Protein AF-A0A355EM73-F1 (afdb_monomer_lite)

Radius of gyration: 23.11 Å; chains: 1; bounding box: 51×26×74 Å

Foldseek 3Di:
DDPDDDDPCLLCVVCPCVVVPPDPDPQPDLVSVCVVDNNCPVVVQVVQCVVQVCCCVVPVDGQFDHWDADVVVRDIGTHGPDPVVSVVSVHDDPVVVVVVVVVVVVVVVVPDPDDDDDDDDDDDDDD

Structure (mmCIF, N/CA/C/O backbone):
data_AF-A0A355EM73-F1
#
_entry.id   AF-A0A355EM73-F1
#
loop_
_atom_site.group_PDB
_atom_site.id
_atom_site.type_symbol
_atom_site.label_atom_id
_atom_site.label_alt_id
_atom_site.label_comp_id
_atom_site.label_asym_id
_atom_site.label_entity_id
_atom_site.label_seq_id
_atom_site.pdbx_PDB_ins_code
_atom_site.Cartn_x
_atom_site.Cartn_y
_atom_site.Cartn_z
_atom_site.occupancy
_atom_site.B_iso_or_equiv
_atom_site.auth_seq_id
_atom_site.auth_comp_id
_atom_site.auth_asym_id
_atom_site.auth_atom_id
_atom_site.pdbx_PDB_model_num
ATOM 1 N N . CYS A 1 1 ? -9.370 1.003 20.160 1.00 48.59 1 CYS A N 1
ATOM 2 C CA . CYS A 1 1 ? -8.665 1.757 19.100 1.00 48.59 1 CYS A CA 1
ATOM 3 C C . CYS A 1 1 ? -7.155 1.615 19.262 1.00 48.59 1 CYS A C 1
ATOM 5 O O . CYS A 1 1 ? -6.678 1.618 20.395 1.00 48.59 1 CYS A O 1
ATOM 7 N N . ALA A 1 2 ? -6.414 1.442 18.163 1.00 62.56 2 ALA A N 1
ATOM 8 C CA . ALA A 1 2 ? -4.952 1.431 18.194 1.00 62.56 2 ALA A CA 1
ATOM 9 C C . ALA A 1 2 ? -4.425 2.856 18.434 1.00 62.56 2 ALA A C 1
ATOM 11 O O . ALA A 1 2 ? -4.859 3.796 17.784 1.00 62.56 2 ALA A O 1
ATOM 12 N N . GLU A 1 3 ? -3.506 3.010 19.386 1.00 74.12 3 GLU A N 1
ATOM 13 C CA . GLU A 1 3 ? -2.925 4.305 19.790 1.00 74.12 3 GLU A CA 1
ATOM 14 C C . GLU A 1 3 ? -1.892 4.832 18.774 1.00 74.12 3 GLU A C 1
ATOM 16 O O . GLU A 1 3 ? -1.543 6.007 18.780 1.00 74.12 3 GLU A O 1
ATOM 21 N N . TYR A 1 4 ? -1.382 3.951 17.911 1.00 82.50 4 TYR A N 1
ATOM 22 C CA . TYR A 1 4 ? -0.406 4.265 16.875 1.00 82.50 4 TYR A CA 1
ATOM 23 C C . TYR A 1 4 ? -0.633 3.348 15.675 1.00 82.50 4 TYR A C 1
ATOM 25 O O . TYR A 1 4 ? -0.765 2.134 15.855 1.00 82.50 4 TYR A O 1
ATOM 33 N N . LEU A 1 5 ? -0.683 3.936 14.481 1.00 86.06 5 LEU A N 1
ATOM 34 C CA . LEU A 1 5 ? -0.751 3.209 13.221 1.00 86.06 5 LEU A CA 1
ATOM 35 C C . LEU A 1 5 ? 0.684 2.902 12.763 1.00 86.06 5 LEU A C 1
ATOM 37 O O . LEU A 1 5 ? 1.474 3.841 12.655 1.00 86.06 5 LEU A O 1
ATOM 41 N N . PRO A 1 6 ? 1.049 1.626 12.550 1.00 87.06 6 PRO A N 1
ATOM 42 C CA . PRO A 1 6 ? 2.381 1.275 12.078 1.00 87.06 6 PRO A CA 1
ATOM 43 C C . PRO A 1 6 ? 2.652 1.858 10.692 1.00 87.06 6 PRO A C 1
ATOM 45 O O . PRO A 1 6 ? 1.756 1.919 9.848 1.00 87.06 6 PRO A O 1
ATOM 48 N N . HIS A 1 7 ? 3.898 2.267 10.455 1.00 85.12 7 HIS A N 1
ATOM 49 C CA . HIS A 1 7 ? 4.331 2.642 9.116 1.00 85.12 7 HIS A CA 1
ATOM 50 C C . HIS A 1 7 ? 4.498 1.388 8.245 1.00 85.12 7 HIS A C 1
ATOM 52 O O . HIS A 1 7 ? 4.716 0.292 8.762 1.00 85.12 7 HIS A O 1
ATOM 58 N N . VAL A 1 8 ? 4.459 1.543 6.918 1.00 85.31 8 VAL A N 1
ATOM 59 C CA . VAL A 1 8 ? 4.627 0.411 5.989 1.00 85.31 8 VAL A CA 1
ATOM 60 C C . VAL A 1 8 ? 5.953 -0.329 6.217 1.00 85.31 8 VAL A C 1
ATOM 62 O O . VAL A 1 8 ? 5.963 -1.552 6.255 1.00 85.31 8 VAL A O 1
ATOM 65 N N . ILE A 1 9 ? 7.032 0.406 6.507 1.00 85.94 9 ILE A N 1
ATOM 66 C CA . ILE A 1 9 ? 8.371 -0.143 6.808 1.00 85.94 9 ILE A CA 1
ATOM 67 C C . ILE A 1 9 ? 8.387 -0.930 8.134 1.00 85.94 9 ILE A C 1
ATOM 69 O 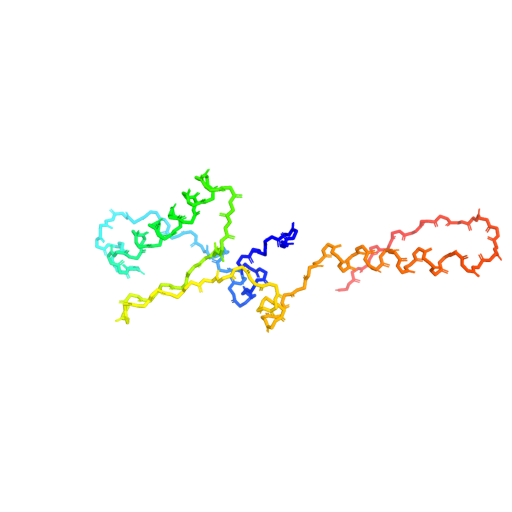O . ILE A 1 9 ? 9.153 -1.874 8.298 1.00 85.94 9 ILE A O 1
ATOM 73 N N . ASP A 1 10 ? 7.531 -0.575 9.101 1.00 85.62 10 ASP A N 1
ATOM 74 C CA . ASP A 1 10 ? 7.448 -1.325 10.361 1.00 85.62 10 ASP A CA 1
ATOM 75 C C . ASP A 1 10 ? 6.749 -2.685 10.177 1.00 85.62 10 ASP A C 1
ATOM 77 O O . ASP A 1 10 ? 7.034 -3.615 10.936 1.00 85.62 10 ASP A O 1
ATOM 81 N N . LEU A 1 11 ? 5.818 -2.784 9.218 1.00 87.00 11 LEU A N 1
ATOM 82 C CA . LEU A 1 11 ? 5.074 -4.010 8.896 1.00 87.00 11 LEU A CA 1
ATOM 83 C C . LEU A 1 11 ? 5.827 -4.909 7.910 1.00 87.00 11 LEU A C 1
ATOM 85 O O . LEU A 1 11 ? 5.821 -6.125 8.073 1.00 87.00 11 LEU A O 1
ATOM 89 N N . TYR A 1 12 ? 6.476 -4.308 6.915 1.00 86.88 12 TYR A N 1
ATOM 90 C CA . TYR A 1 12 ? 7.200 -4.985 5.844 1.00 86.88 12 TYR A CA 1
ATOM 91 C C . TYR A 1 12 ? 8.665 -4.560 5.922 1.00 86.88 12 TYR A C 1
ATOM 93 O O . TYR A 1 12 ? 9.059 -3.511 5.422 1.00 86.88 12 TYR A O 1
ATOM 101 N N . LYS A 1 13 ? 9.475 -5.340 6.639 1.00 84.25 13 LYS A N 1
ATOM 102 C CA . LYS A 1 13 ? 10.904 -5.032 6.838 1.00 84.25 13 LYS A CA 1
ATOM 103 C C . LYS A 1 13 ? 11.761 -5.413 5.635 1.00 84.25 13 LYS A C 1
ATOM 105 O O . LYS A 1 13 ? 12.860 -4.912 5.467 1.00 84.25 13 LYS A O 1
ATOM 110 N N . ASP A 1 14 ? 11.250 -6.307 4.807 1.00 84.50 14 ASP A N 1
ATOM 111 C CA . ASP A 1 14 ? 11.834 -6.767 3.551 1.00 84.50 14 ASP A CA 1
ATOM 112 C C . ASP A 1 14 ? 11.946 -5.659 2.494 1.00 84.50 14 ASP A C 1
ATOM 114 O O . ASP A 1 14 ? 12.807 -5.738 1.625 1.00 84.50 14 ASP A O 1
ATOM 118 N N . ILE A 1 15 ? 11.136 -4.603 2.603 1.00 85.50 15 ILE A N 1
ATOM 119 C CA . ILE A 1 15 ? 11.207 -3.419 1.731 1.00 85.50 15 ILE A CA 1
ATOM 120 C C . ILE A 1 15 ? 12.057 -2.283 2.328 1.00 85.50 15 ILE A C 1
ATOM 122 O O . ILE A 1 15 ? 12.100 -1.179 1.780 1.00 85.50 15 ILE A O 1
ATOM 126 N N . GLU A 1 16 ? 12.712 -2.508 3.469 1.00 79.88 16 GLU A N 1
ATOM 127 C CA . GLU A 1 16 ? 13.585 -1.511 4.088 1.00 79.88 16 GLU A CA 1
ATOM 128 C C . GLU A 1 16 ? 14.796 -1.230 3.181 1.00 79.88 16 GLU A C 1
ATOM 130 O O . GLU A 1 16 ? 15.554 -2.133 2.832 1.00 79.88 16 GLU A O 1
ATOM 135 N N . GLY A 1 17 ? 15.000 0.036 2.800 1.00 77.81 17 GLY A N 1
ATOM 136 C CA . GLY A 1 17 ? 16.085 0.440 1.902 1.00 77.81 17 GLY A CA 1
ATOM 137 C C . GLY A 1 17 ? 15.693 0.552 0.428 1.00 77.81 17 GLY A C 1
ATOM 138 O O . GLY A 1 17 ? 16.502 1.040 -0.362 1.00 77.81 17 GLY A O 1
ATOM 139 N N . GLU A 1 18 ? 14.462 0.196 0.049 1.00 80.00 18 GLU A N 1
ATOM 140 C CA . GLU A 1 18 ? 13.924 0.497 -1.288 1.00 80.00 18 GLU A CA 1
ATOM 141 C C . GLU A 1 18 ? 13.901 2.009 -1.570 1.00 80.00 18 GLU A C 1
ATOM 143 O O . GLU A 1 18 ? 14.130 2.447 -2.697 1.00 80.00 18 GLU A O 1
ATOM 148 N N . ASP A 1 19 ? 13.723 2.816 -0.525 1.00 71.81 19 ASP A N 1
ATOM 149 C CA . ASP A 1 19 ? 13.793 4.278 -0.546 1.00 71.81 19 ASP A CA 1
ATOM 150 C C . ASP A 1 19 ? 15.206 4.826 -0.815 1.00 71.81 19 ASP A C 1
ATOM 152 O O . ASP A 1 19 ? 15.355 5.984 -1.203 1.00 71.81 19 ASP A O 1
ATOM 156 N N . LYS A 1 20 ? 16.247 4.000 -0.643 1.00 77.69 20 LYS A N 1
ATOM 157 C CA . LYS A 1 20 ? 17.655 4.376 -0.861 1.00 77.69 20 LYS A CA 1
ATOM 158 C C . LYS A 1 20 ? 18.123 4.139 -2.295 1.00 77.69 20 LYS A C 1
ATOM 160 O O . LYS A 1 20 ? 19.278 4.430 -2.613 1.00 77.69 20 LYS A O 1
ATOM 165 N N . LYS A 1 21 ? 17.267 3.592 -3.165 1.00 79.69 21 LYS A N 1
AT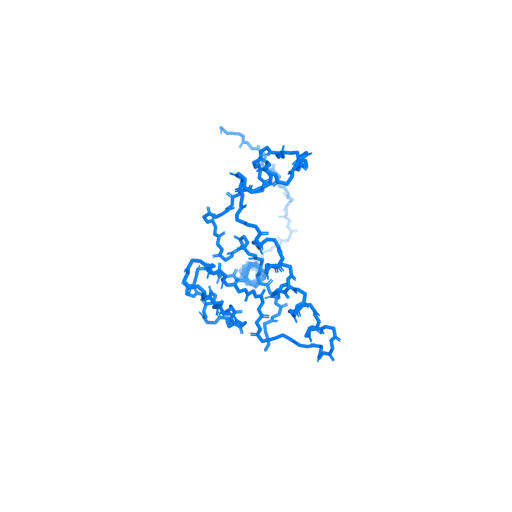OM 166 C CA . LYS A 1 21 ? 17.585 3.432 -4.588 1.00 79.69 21 LYS A CA 1
ATOM 167 C C . LYS A 1 21 ? 17.823 4.798 -5.226 1.00 79.69 21 LYS A C 1
ATOM 169 O O . LYS A 1 21 ? 17.174 5.784 -4.884 1.00 79.69 21 LYS A O 1
ATOM 174 N N . ALA A 1 22 ? 18.763 4.848 -6.169 1.00 79.56 22 ALA A N 1
ATOM 175 C CA . ALA A 1 22 ? 19.073 6.076 -6.887 1.00 79.56 22 ALA A CA 1
ATOM 176 C C . ALA A 1 22 ? 17.805 6.634 -7.552 1.00 79.56 22 ALA A C 1
ATOM 178 O O . ALA A 1 22 ? 17.076 5.906 -8.232 1.00 79.56 22 ALA A O 1
ATOM 179 N N . TYR A 1 23 ? 17.549 7.927 -7.347 1.00 78.62 23 TYR A N 1
ATOM 180 C CA . TYR A 1 23 ? 16.437 8.623 -7.983 1.00 78.62 23 TYR A CA 1
ATOM 181 C C . TYR A 1 23 ? 16.560 8.495 -9.506 1.00 78.62 23 TYR A C 1
ATOM 183 O O . TYR A 1 23 ? 17.536 8.952 -10.096 1.00 78.62 23 TYR A O 1
ATOM 191 N N . GLN A 1 24 ? 15.570 7.872 -10.149 1.00 75.75 24 GLN A N 1
ATOM 192 C CA . GLN A 1 24 ? 15.623 7.526 -11.578 1.00 75.75 24 GLN A CA 1
ATOM 193 C C . GLN A 1 24 ? 15.286 8.695 -12.522 1.00 75.75 24 GLN A C 1
ATOM 195 O O . GLN A 1 24 ? 15.044 8.469 -13.711 1.00 75.75 24 GLN A O 1
ATOM 200 N N . GLY A 1 25 ? 15.247 9.928 -12.003 1.00 79.94 25 GLY A N 1
ATOM 201 C CA . GLY A 1 25 ? 14.832 11.109 -12.755 1.00 79.94 25 GLY A CA 1
ATOM 202 C C . GLY A 1 25 ? 13.330 11.125 -13.078 1.00 79.94 25 GLY A C 1
ATOM 203 O O . GLY A 1 25 ? 12.642 10.112 -12.918 1.00 79.94 25 GLY A O 1
ATOM 204 N N . PRO A 1 26 ? 12.796 12.265 -13.550 1.00 79.19 26 PRO A N 1
ATOM 205 C CA . PRO A 1 26 ? 11.485 12.276 -14.189 1.00 79.19 26 PRO A CA 1
ATOM 206 C C . PRO A 1 26 ? 11.501 11.400 -15.452 1.00 79.19 26 PRO A C 1
ATOM 208 O O . PRO A 1 26 ? 12.535 11.246 -16.105 1.00 79.19 26 PRO A O 1
ATOM 211 N N . SER A 1 27 ? 10.352 10.838 -15.826 1.00 80.69 27 SER A N 1
ATOM 212 C CA . SER A 1 27 ? 10.202 10.216 -17.144 1.00 80.69 27 SER A CA 1
ATOM 213 C C . SER A 1 27 ? 10.183 11.320 -18.202 1.00 80.69 27 SER A C 1
ATOM 215 O O . SER A 1 27 ? 9.254 12.122 -18.237 1.00 80.69 27 SER A O 1
ATOM 217 N N . CYS A 1 28 ? 11.223 11.395 -19.036 1.00 78.62 28 CYS A N 1
ATOM 218 C CA . CYS A 1 28 ? 11.350 12.422 -20.079 1.00 78.62 28 CYS A CA 1
ATOM 219 C C . CYS A 1 28 ? 10.385 12.217 -21.260 1.00 78.62 28 CYS A C 1
ATOM 221 O O . CYS A 1 28 ? 10.234 13.109 -22.090 1.00 78.62 28 CYS A O 1
ATOM 223 N N . SER A 1 29 ? 9.732 11.057 -21.338 1.00 83.94 29 SER A N 1
ATOM 224 C CA . SER A 1 29 ? 8.722 10.711 -22.335 1.00 83.94 29 SER A CA 1
ATOM 225 C C . SER A 1 29 ? 7.696 9.737 -21.740 1.00 83.94 29 SER A C 1
ATOM 227 O O . SER A 1 29 ? 7.942 9.119 -20.695 1.00 83.94 29 SER A O 1
ATOM 229 N N . VAL A 1 30 ? 6.538 9.597 -22.391 1.00 83.50 30 VAL A N 1
ATOM 230 C CA . VAL A 1 30 ? 5.513 8.616 -21.989 1.00 83.50 30 VAL A CA 1
ATOM 231 C C . VAL A 1 30 ? 6.027 7.197 -22.236 1.00 83.50 30 VAL A C 1
ATOM 233 O O . VAL A 1 30 ? 5.826 6.309 -21.411 1.00 83.50 30 VAL A O 1
ATOM 236 N N . GLU A 1 31 ? 6.767 6.996 -23.322 1.00 87.31 31 GLU A N 1
ATOM 237 C CA . GLU A 1 31 ? 7.392 5.729 -23.689 1.00 87.31 31 GLU A CA 1
ATOM 238 C C . GLU A 1 31 ? 8.393 5.274 -22.618 1.00 87.31 31 GLU A C 1
ATOM 240 O O . GLU A 1 31 ? 8.386 4.109 -22.221 1.00 87.31 31 GLU A O 1
ATOM 245 N N . ASP A 1 32 ? 9.218 6.187 -22.094 1.00 85.06 32 ASP A N 1
ATOM 246 C CA . ASP A 1 32 ? 10.160 5.873 -21.012 1.00 85.06 32 ASP A CA 1
ATOM 247 C C . ASP A 1 32 ? 9.464 5.593 -19.680 1.00 85.06 32 ASP A C 1
ATOM 249 O O . ASP A 1 32 ? 9.972 4.803 -18.883 1.00 85.06 32 ASP A O 1
ATOM 253 N N . ALA A 1 33 ? 8.303 6.203 -19.429 1.00 86.06 33 ALA A N 1
ATOM 254 C CA . ALA A 1 33 ? 7.494 5.877 -18.260 1.00 86.06 33 ALA A CA 1
ATOM 255 C C . ALA A 1 33 ? 6.930 4.451 -18.359 1.00 86.06 33 ALA A C 1
ATOM 257 O O . ALA A 1 33 ? 7.062 3.682 -17.407 1.00 86.06 33 ALA A O 1
ATOM 258 N N . ILE A 1 34 ? 6.381 4.087 -19.524 1.00 85.94 34 ILE A N 1
ATOM 259 C CA . ILE A 1 34 ? 5.796 2.759 -19.776 1.00 85.94 34 ILE A CA 1
ATOM 260 C C . ILE A 1 34 ? 6.862 1.658 -19.709 1.00 85.94 34 ILE A C 1
ATOM 262 O O . ILE A 1 34 ? 6.603 0.570 -19.203 1.00 85.94 34 ILE A O 1
ATOM 266 N N . ARG A 1 35 ? 8.095 1.932 -20.158 1.00 86.06 35 ARG A N 1
ATOM 267 C CA . ARG A 1 35 ? 9.216 0.980 -20.024 1.00 86.06 35 ARG A CA 1
ATOM 268 C C . ARG A 1 35 ? 9.576 0.661 -18.568 1.00 86.06 35 ARG A C 1
ATOM 270 O O . ARG A 1 35 ? 10.176 -0.381 -18.323 1.00 86.06 35 ARG A O 1
ATOM 277 N N . LYS A 1 36 ? 9.263 1.553 -17.620 1.00 84.56 36 LYS A N 1
ATOM 278 C CA . LYS A 1 36 ? 9.570 1.385 -16.189 1.00 84.56 36 LYS A CA 1
ATOM 279 C C . LYS A 1 36 ? 8.407 0.769 -15.406 1.00 84.56 36 LYS A C 1
ATOM 281 O O . LYS A 1 36 ? 8.656 0.008 -14.474 1.00 84.56 36 LYS A O 1
ATOM 286 N N . GLN A 1 37 ? 7.164 1.132 -15.729 1.00 84.88 37 GLN A N 1
ATOM 287 C CA . GLN A 1 37 ? 5.942 0.686 -15.046 1.00 84.88 37 GLN A CA 1
ATOM 288 C C . GLN A 1 37 ? 4.758 0.668 -16.020 1.00 84.88 37 GLN A C 1
ATOM 290 O O . GLN A 1 37 ? 4.702 1.491 -16.930 1.00 84.88 37 GLN A O 1
ATOM 295 N N . ASP A 1 38 ? 3.762 -0.191 -15.790 1.00 86.12 38 ASP A N 1
ATOM 296 C CA . ASP A 1 38 ? 2.548 -0.202 -16.614 1.00 86.12 38 ASP A CA 1
ATOM 297 C C . ASP A 1 38 ? 1.764 1.117 -16.547 1.00 86.12 38 ASP A C 1
ATOM 299 O O . ASP A 1 38 ? 1.708 1.801 -15.518 1.00 86.12 38 ASP A O 1
ATOM 303 N N . LEU A 1 39 ? 1.084 1.424 -17.657 1.00 84.31 39 LEU A N 1
ATOM 304 C CA . LEU A 1 39 ? 0.472 2.720 -17.980 1.00 84.31 39 LEU A CA 1
ATOM 305 C C . LEU A 1 39 ? -0.425 3.325 -16.880 1.00 84.31 39 LEU A C 1
ATOM 307 O O . LEU A 1 39 ? -0.541 4.545 -16.795 1.00 84.31 39 LEU A O 1
ATOM 311 N N . PHE A 1 40 ? -1.048 2.514 -16.019 1.00 87.31 40 PHE A N 1
ATOM 312 C CA . PHE A 1 40 ? -2.005 2.998 -15.015 1.00 87.31 40 PHE A CA 1
ATOM 313 C C . PHE A 1 40 ? -1.615 2.747 -13.556 1.00 87.31 40 PHE A C 1
ATOM 315 O O . PHE A 1 40 ? -2.384 3.108 -12.663 1.00 87.31 40 PHE A O 1
ATOM 322 N N . VAL A 1 41 ? -0.429 2.198 -13.277 1.00 89.31 41 VAL A N 1
ATOM 323 C CA . VAL A 1 41 ? 0.004 1.876 -11.901 1.00 89.31 41 VAL A CA 1
ATOM 324 C C . VAL A 1 41 ? -0.099 3.090 -10.977 1.00 89.31 41 VAL A C 1
ATOM 326 O O . VAL A 1 41 ? -0.752 3.028 -9.933 1.00 89.31 41 VAL A O 1
ATOM 329 N N . ASN A 1 42 ? 0.462 4.224 -11.399 1.00 88.19 42 ASN A N 1
ATOM 330 C CA . ASN A 1 42 ? 0.478 5.444 -10.590 1.00 88.19 42 ASN A CA 1
ATOM 331 C C . ASN A 1 42 ? -0.933 5.979 -10.322 1.00 88.19 42 ASN A C 1
ATOM 333 O O . ASN A 1 42 ? -1.246 6.358 -9.194 1.00 88.19 42 ASN A O 1
ATOM 337 N N . GLN A 1 43 ? -1.809 5.938 -11.329 1.00 90.81 43 GLN A N 1
ATOM 338 C CA . GLN A 1 43 ? -3.187 6.407 -11.200 1.00 90.81 43 GLN A CA 1
ATOM 339 C C . GLN A 1 43 ? -3.997 5.537 -10.231 1.00 90.81 43 GLN A C 1
ATOM 341 O O . GLN A 1 43 ? -4.721 6.062 -9.382 1.00 90.81 43 GLN A O 1
ATOM 346 N N . TRP A 1 44 ? -3.865 4.210 -10.313 1.00 93.25 44 TRP A N 1
ATOM 347 C CA . TRP A 1 44 ? -4.564 3.286 -9.415 1.00 93.25 44 TRP A CA 1
ATOM 348 C C . TRP A 1 44 ? -4.113 3.439 -7.962 1.00 93.25 44 TRP A C 1
ATOM 350 O O . TRP A 1 44 ? -4.955 3.518 -7.061 1.00 93.25 44 TRP A O 1
ATOM 360 N N . ILE A 1 45 ? -2.800 3.528 -7.727 1.00 92.38 45 ILE A N 1
ATOM 361 C CA . ILE A 1 45 ? -2.243 3.700 -6.379 1.00 92.38 45 ILE A CA 1
ATOM 362 C C . ILE A 1 45 ? -2.671 5.050 -5.794 1.00 92.38 45 ILE A C 1
ATOM 364 O O . ILE A 1 45 ? -3.152 5.092 -4.659 1.00 92.38 45 ILE A O 1
ATOM 368 N N . ALA A 1 46 ? -2.568 6.134 -6.571 1.00 94.00 46 ALA A N 1
ATOM 369 C CA . ALA A 1 46 ? -2.996 7.464 -6.143 1.00 94.00 46 ALA A CA 1
ATOM 370 C C . ALA A 1 46 ? -4.489 7.493 -5.791 1.00 94.00 46 ALA A C 1
ATOM 372 O O . ALA A 1 46 ? -4.868 8.038 -4.756 1.00 94.00 46 ALA A O 1
ATOM 373 N N . THR A 1 47 ? -5.327 6.841 -6.599 1.00 94.94 47 THR A N 1
ATOM 374 C CA . THR A 1 47 ? -6.773 6.746 -6.350 1.00 94.94 47 THR A CA 1
ATOM 375 C C . THR A 1 47 ? -7.066 5.997 -5.048 1.00 94.94 47 THR A C 1
ATOM 377 O O . THR A 1 47 ? -7.845 6.474 -4.223 1.00 94.94 47 THR A O 1
ATOM 380 N N . CYS A 1 48 ? -6.406 4.858 -4.808 1.00 93.88 48 CYS A N 1
ATOM 381 C CA . CYS A 1 48 ? -6.573 4.099 -3.565 1.00 93.88 48 CYS A CA 1
ATOM 382 C C . CYS A 1 48 ? -6.115 4.898 -2.333 1.00 93.88 48 CYS A C 1
ATOM 384 O O . CYS A 1 48 ? -6.799 4.903 -1.307 1.00 93.88 48 CYS A O 1
ATOM 386 N N . ALA A 1 49 ? -4.977 5.590 -2.430 1.00 93.50 49 ALA A N 1
ATOM 387 C CA . ALA A 1 49 ? -4.455 6.419 -1.348 1.00 93.50 49 ALA A CA 1
ATOM 388 C C . ALA A 1 49 ? -5.375 7.614 -1.051 1.00 93.50 49 ALA A C 1
ATOM 390 O O . ALA A 1 49 ? -5.678 7.887 0.115 1.00 93.50 49 ALA A O 1
ATOM 391 N N . LEU A 1 50 ? -5.867 8.289 -2.094 1.00 96.19 50 LEU A N 1
ATOM 392 C CA . LEU A 1 50 ? -6.778 9.421 -1.959 1.00 96.19 50 LEU A CA 1
ATOM 393 C C . LEU A 1 50 ? -8.111 9.001 -1.337 1.00 96.19 50 LEU A C 1
ATOM 395 O O . LEU A 1 50 ? -8.640 9.731 -0.507 1.00 96.19 50 LEU A O 1
ATOM 399 N N . GLU A 1 51 ? -8.624 7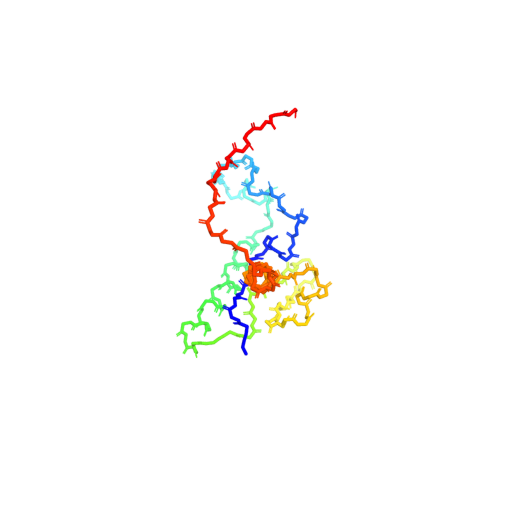.815 -1.658 1.00 94.88 51 GLU A N 1
ATOM 400 C CA . GLU A 1 51 ? -9.844 7.287 -1.039 1.00 94.88 51 GLU A CA 1
ATOM 401 C C . GLU A 1 51 ? -9.670 7.033 0.470 1.00 94.88 51 GLU A C 1
ATOM 403 O O . GLU A 1 51 ? -10.565 7.332 1.268 1.00 94.88 51 GLU A O 1
ATOM 408 N N . ILE A 1 52 ? -8.509 6.523 0.898 1.00 93.31 52 ILE A N 1
ATOM 409 C CA . ILE A 1 52 ? -8.186 6.377 2.328 1.00 93.31 52 ILE A CA 1
ATOM 410 C C . ILE A 1 52 ? -8.103 7.760 2.986 1.00 93.31 52 ILE A C 1
ATOM 412 O O . ILE A 1 52 ? -8.724 7.984 4.028 1.00 93.31 52 ILE A O 1
ATOM 416 N N . LEU A 1 53 ? -7.395 8.706 2.365 1.00 94.62 53 LEU A N 1
ATOM 417 C CA . LEU A 1 53 ? -7.261 10.070 2.876 1.00 94.62 53 LEU A CA 1
ATOM 418 C C . LEU A 1 53 ? -8.624 10.770 2.991 1.00 94.62 53 LEU A C 1
ATOM 420 O O . LEU A 1 53 ? -8.937 11.370 4.020 1.00 94.62 53 LEU A O 1
ATOM 424 N N . TRP A 1 54 ? -9.465 10.643 1.968 1.00 95.12 54 TRP A N 1
ATOM 425 C CA . TRP A 1 54 ? -10.805 11.212 1.935 1.00 95.12 54 TRP A CA 1
ATOM 426 C C . TRP A 1 54 ? -11.688 10.646 3.046 1.00 95.12 54 TRP A C 1
ATOM 428 O O . TRP A 1 54 ? -12.338 11.404 3.768 1.00 95.12 54 TRP A O 1
ATOM 438 N N . LYS A 1 55 ? -11.666 9.323 3.258 1.00 93.31 55 LYS A N 1
ATOM 439 C CA . LYS A 1 55 ? -12.375 8.681 4.376 1.00 93.31 55 LYS A CA 1
ATOM 440 C C . LYS A 1 55 ? -11.907 9.211 5.729 1.00 93.31 55 LYS A C 1
ATOM 442 O O . LYS A 1 55 ? -12.753 9.473 6.585 1.00 93.31 55 LYS A O 1
ATOM 447 N N . MET A 1 56 ? -10.601 9.415 5.903 1.00 92.38 56 MET A N 1
ATOM 448 C CA . MET A 1 56 ? -10.041 9.990 7.127 1.00 92.38 56 MET A CA 1
ATOM 449 C C . MET A 1 56 ? -10.571 11.407 7.374 1.00 92.38 56 MET A C 1
ATOM 451 O O . MET A 1 56 ? -11.083 11.678 8.457 1.00 92.38 56 MET A O 1
ATOM 455 N N . VAL A 1 57 ? -10.510 12.283 6.366 1.00 95.62 57 VAL A N 1
ATOM 456 C CA . VAL A 1 57 ? -10.977 13.677 6.472 1.00 95.62 57 VAL A CA 1
ATOM 457 C C . VAL A 1 57 ? -12.489 13.745 6.696 1.00 95.62 57 VAL A C 1
ATOM 459 O O . VAL A 1 57 ? -12.962 14.507 7.534 1.00 95.62 57 VAL A O 1
ATOM 462 N N . ARG A 1 58 ? -13.268 12.933 5.973 1.00 96.25 58 ARG A N 1
ATOM 463 C CA . ARG A 1 58 ? -14.736 12.992 5.992 1.00 96.25 58 ARG A CA 1
ATOM 464 C C . ARG A 1 58 ? -15.345 12.382 7.252 1.00 96.25 58 ARG A C 1
ATOM 466 O O . ARG A 1 58 ? -16.361 12.888 7.724 1.00 96.25 58 ARG A O 1
ATOM 473 N N . LYS A 1 59 ? -14.789 11.266 7.737 1.00 94.50 59 LYS A N 1
ATOM 474 C CA . LYS A 1 59 ? -15.375 10.463 8.826 1.00 94.50 59 LYS A CA 1
ATOM 475 C C . LYS A 1 59 ? -14.641 10.610 10.156 1.00 94.50 59 LYS A C 1
ATOM 477 O O . LYS A 1 59 ? -15.203 10.248 11.184 1.00 94.50 59 LYS A O 1
ATOM 482 N N . GLY A 1 60 ? -13.393 11.080 10.150 1.00 91.31 60 GLY A N 1
ATOM 483 C CA . GLY A 1 60 ? -12.556 11.161 11.350 1.00 91.31 60 GLY A CA 1
ATOM 484 C C . GLY A 1 60 ? -12.058 9.806 11.871 1.00 91.31 60 GLY A C 1
ATOM 485 O O . GLY A 1 60 ? -11.428 9.753 12.924 1.00 91.31 60 GLY A O 1
ATOM 486 N N . TYR A 1 61 ? -12.319 8.705 11.158 1.00 88.75 61 TYR A N 1
ATOM 487 C CA . TYR A 1 61 ? -11.813 7.374 11.491 1.00 88.75 61 TYR A CA 1
ATOM 488 C C . TYR A 1 61 ? -11.466 6.574 10.233 1.00 88.75 61 TYR A C 1
ATOM 490 O O . TYR A 1 61 ? -12.001 6.812 9.148 1.00 88.75 61 TYR A O 1
ATOM 498 N N . LEU A 1 62 ? -10.584 5.588 10.401 1.00 90.56 62 LEU A N 1
ATOM 499 C CA . LEU A 1 62 ? -10.171 4.653 9.359 1.00 90.56 62 LEU A CA 1
ATOM 500 C C . LEU A 1 62 ? -10.427 3.213 9.802 1.00 90.56 62 LEU A C 1
ATOM 502 O O . LEU A 1 62 ? -10.223 2.862 10.962 1.00 90.56 62 LEU A O 1
ATOM 506 N N . THR A 1 63 ? -10.850 2.375 8.859 1.00 90.75 63 THR A N 1
ATOM 507 C CA . THR A 1 63 ? -10.948 0.912 9.023 1.00 90.75 63 THR A CA 1
ATOM 508 C C . THR A 1 63 ? -9.827 0.178 8.289 1.00 90.75 63 THR A C 1
ATOM 510 O O . THR A 1 63 ? -9.505 -0.963 8.613 1.00 90.75 63 THR A O 1
ATOM 513 N N . VAL A 1 64 ? -9.220 0.843 7.308 1.00 91.75 64 VAL A N 1
ATOM 514 C CA . VAL A 1 64 ? -8.183 0.338 6.411 1.00 91.75 64 VAL A CA 1
ATOM 515 C C . VAL A 1 64 ? -7.093 1.402 6.330 1.00 91.75 64 VAL A C 1
ATOM 517 O O . VAL A 1 64 ? -7.402 2.592 6.301 1.00 91.75 64 VAL A O 1
ATOM 520 N N . HIS A 1 65 ? -5.833 0.975 6.313 1.00 90.38 65 HIS A N 1
ATOM 521 C CA . HIS A 1 65 ? -4.664 1.866 6.290 1.00 90.38 65 HIS A CA 1
ATOM 522 C C . HIS A 1 65 ? -3.801 1.724 5.034 1.00 90.38 65 HIS A C 1
ATOM 524 O O . HIS A 1 65 ? -2.834 2.456 4.861 1.00 90.38 65 HIS A O 1
ATOM 530 N N . GLY A 1 66 ? -4.157 0.797 4.150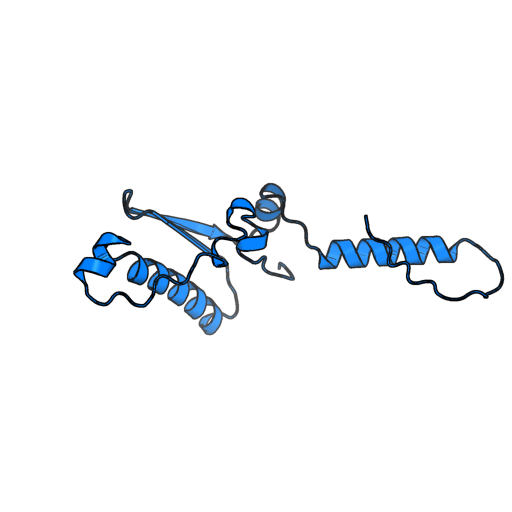 1.00 91.56 66 GLY A N 1
ATOM 531 C CA . GLY A 1 66 ? -3.480 0.570 2.883 1.00 91.56 66 GLY A CA 1
ATOM 532 C C . GLY A 1 66 ? -4.215 -0.480 2.062 1.00 91.56 66 GLY A C 1
ATOM 533 O O . GLY A 1 66 ? -5.234 -1.024 2.496 1.00 91.56 66 GLY A O 1
ATOM 534 N N . ALA A 1 67 ? -3.701 -0.786 0.880 1.00 92.44 67 ALA A N 1
ATOM 535 C CA . ALA A 1 67 ? -4.205 -1.873 0.059 1.00 92.44 67 ALA A CA 1
ATOM 536 C C . ALA A 1 67 ? -3.079 -2.446 -0.799 1.00 92.44 67 ALA A C 1
ATOM 538 O O . ALA A 1 67 ? -2.209 -1.710 -1.259 1.00 92.44 67 ALA A O 1
ATOM 539 N N . PHE A 1 68 ? -3.133 -3.751 -1.046 1.00 91.25 68 PHE A N 1
ATOM 540 C CA . PHE A 1 68 ? -2.378 -4.369 -2.124 1.00 91.25 68 PHE A CA 1
ATOM 541 C C . PHE A 1 68 ? -3.167 -4.245 -3.413 1.00 91.25 68 PHE A C 1
ATOM 543 O O . PHE A 1 68 ? -4.331 -4.641 -3.461 1.00 91.25 68 PHE A O 1
ATOM 550 N N . VAL A 1 69 ? -2.521 -3.728 -4.448 1.00 91.56 69 VAL A N 1
ATOM 551 C CA . VAL A 1 69 ? -3.091 -3.604 -5.785 1.00 91.56 69 VAL A CA 1
ATOM 552 C C . VAL A 1 69 ? -2.280 -4.501 -6.704 1.00 91.56 69 VAL A C 1
ATOM 554 O O . VAL A 1 69 ? -1.074 -4.325 -6.837 1.00 91.56 69 VAL A O 1
ATOM 557 N N . ASN A 1 70 ? -2.940 -5.479 -7.311 1.00 91.25 70 ASN A N 1
ATOM 558 C CA . ASN A 1 70 ? -2.363 -6.314 -8.350 1.00 91.25 70 ASN A CA 1
ATOM 559 C C . ASN A 1 70 ? -3.176 -6.089 -9.628 1.00 91.25 70 ASN A C 1
ATOM 561 O O . ASN A 1 70 ? -4.350 -6.463 -9.685 1.00 91.25 70 ASN A O 1
ATOM 565 N N . LEU A 1 71 ? -2.559 -5.435 -10.613 1.00 87.88 71 LEU A N 1
ATOM 566 C CA . LEU A 1 71 ? -3.226 -5.079 -11.864 1.00 87.88 71 LEU A CA 1
ATOM 567 C C . LEU A 1 71 ? -3.321 -6.266 -12.829 1.00 87.88 71 LEU A C 1
ATOM 569 O O . LEU A 1 71 ? -4.334 -6.378 -13.506 1.00 87.88 71 LEU A O 1
ATOM 573 N N . ASP A 1 72 ? -2.369 -7.204 -12.804 1.00 89.06 72 ASP A N 1
ATOM 574 C CA . ASP A 1 72 ? -2.394 -8.407 -13.657 1.00 89.06 72 ASP A CA 1
ATOM 575 C C . ASP A 1 72 ? -3.618 -9.291 -13.390 1.00 89.06 72 ASP A C 1
ATOM 577 O O . ASP A 1 72 ? -4.275 -9.795 -14.297 1.00 89.06 72 ASP A O 1
ATOM 581 N N . SER A 1 73 ? -3.939 -9.481 -12.110 1.00 92.31 73 SER A N 1
ATOM 582 C CA . SER A 1 73 ? -5.084 -10.274 -11.648 1.00 92.31 73 SER A CA 1
ATOM 583 C C . SER A 1 73 ? -6.323 -9.432 -11.344 1.00 92.31 73 SER A C 1
ATOM 585 O O . SER A 1 73 ? -7.332 -9.990 -10.908 1.00 92.31 73 SER A O 1
ATOM 587 N N . PHE A 1 74 ? -6.244 -8.109 -11.529 1.00 90.81 74 PHE A N 1
ATOM 588 C CA . PHE A 1 74 ? -7.286 -7.137 -11.179 1.00 90.81 74 PHE A CA 1
ATOM 589 C C . PHE A 1 74 ? -7.810 -7.273 -9.736 1.00 90.81 74 PHE A C 1
ATOM 591 O O . PHE A 1 74 ? -9.006 -7.139 -9.467 1.00 90.81 74 PHE A O 1
ATOM 598 N N . LYS A 1 75 ? -6.919 -7.542 -8.775 1.00 92.75 75 LYS A N 1
ATOM 599 C CA . LYS A 1 75 ? -7.278 -7.721 -7.359 1.00 92.75 75 LYS A CA 1
ATOM 600 C C . LYS A 1 75 ? -6.767 -6.571 -6.506 1.00 92.75 75 LYS A C 1
ATOM 602 O O . LYS A 1 75 ? -5.568 -6.312 -6.445 1.00 92.75 75 LYS A O 1
ATOM 607 N N . VAL A 1 76 ? -7.682 -5.959 -5.753 1.00 93.44 76 VAL A N 1
ATOM 608 C CA . VAL A 1 76 ? -7.362 -5.004 -4.686 1.00 93.44 76 V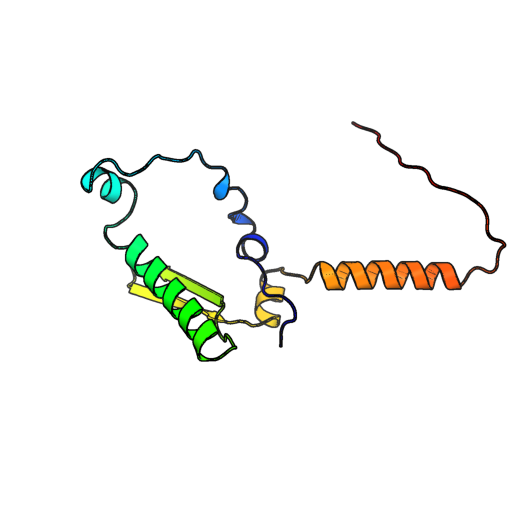AL A CA 1
ATOM 609 C C . VAL A 1 76 ? -7.695 -5.637 -3.340 1.00 93.44 76 VAL A C 1
ATOM 611 O O . VAL A 1 76 ? -8.849 -5.966 -3.068 1.00 93.44 76 VAL A O 1
ATOM 614 N N . ARG A 1 77 ? -6.686 -5.834 -2.488 1.00 93.81 77 ARG A N 1
ATOM 615 C CA . ARG A 1 77 ? -6.845 -6.432 -1.155 1.00 93.81 77 ARG A CA 1
ATOM 616 C C . ARG A 1 77 ? -6.606 -5.370 -0.081 1.00 93.81 77 ARG A C 1
ATOM 618 O O . ARG A 1 77 ? -5.479 -4.890 0.029 1.00 93.81 77 ARG A O 1
ATOM 625 N N . PRO A 1 78 ? -7.618 -4.995 0.718 1.00 92.56 78 PRO A N 1
ATOM 626 C CA . PRO A 1 78 ? -7.445 -3.984 1.754 1.00 92.56 78 PRO A CA 1
ATOM 627 C C . PRO A 1 78 ? -6.563 -4.498 2.896 1.00 92.56 78 PRO A C 1
ATOM 629 O O . PRO A 1 78 ? -6.589 -5.682 3.233 1.00 92.56 78 PRO A O 1
ATOM 632 N N . LEU A 1 79 ? -5.832 -3.583 3.530 1.00 90.75 79 LEU A N 1
ATOM 633 C CA . LEU A 1 79 ? -5.095 -3.812 4.770 1.00 90.75 79 LEU A CA 1
ATOM 634 C C . LEU A 1 79 ? -5.907 -3.265 5.955 1.00 90.75 79 LEU A C 1
ATOM 636 O O . LEU A 1 79 ? -5.864 -2.056 6.228 1.00 90.75 79 LEU A O 1
ATOM 640 N N . PRO A 1 80 ? -6.686 -4.112 6.653 1.00 91.25 80 PRO A N 1
ATOM 641 C CA . PRO A 1 80 ? -7.496 -3.668 7.777 1.00 91.25 80 PRO A CA 1
ATOM 642 C C . PRO A 1 80 ? -6.620 -3.202 8.941 1.00 91.25 80 PRO A C 1
ATOM 644 O O . PRO A 1 80 ? -5.500 -3.675 9.146 1.00 91.25 80 PRO A O 1
ATOM 647 N N . ILE A 1 81 ? -7.139 -2.251 9.711 1.00 91.00 81 ILE A N 1
ATOM 648 C CA . ILE A 1 81 ? -6.520 -1.800 10.957 1.00 91.00 81 ILE A CA 1
ATOM 649 C C . ILE A 1 81 ? -6.864 -2.819 12.046 1.00 91.00 81 ILE A C 1
ATOM 651 O O . ILE A 1 81 ? -7.874 -2.687 12.737 1.00 91.00 81 ILE A O 1
ATOM 655 N N . ASP A 1 82 ? -6.021 -3.842 12.184 1.00 90.00 82 ASP A N 1
ATOM 656 C CA . ASP A 1 82 ? -6.188 -4.903 13.177 1.00 90.00 82 ASP A CA 1
ATOM 657 C C . ASP A 1 82 ? -4.871 -5.185 13.932 1.00 90.00 82 ASP A C 1
ATOM 659 O O . ASP A 1 82 ? -3.933 -5.763 13.373 1.00 90.00 82 ASP A O 1
ATOM 663 N N . PRO A 1 83 ? -4.790 -4.829 15.231 1.00 87.62 83 PRO A N 1
ATOM 664 C CA . PRO A 1 83 ? -3.616 -5.100 16.057 1.00 87.62 83 PRO A CA 1
ATOM 665 C C . PRO A 1 83 ? -3.258 -6.581 16.198 1.00 87.62 83 PRO A C 1
ATOM 667 O O . PRO A 1 83 ? -2.106 -6.889 16.503 1.00 87.62 83 PRO A O 1
ATOM 670 N N . THR A 1 84 ? -4.217 -7.497 16.050 1.00 87.81 84 THR A N 1
ATOM 671 C CA . THR A 1 84 ? -3.948 -8.942 16.109 1.00 87.81 84 THR A CA 1
ATOM 672 C C . THR A 1 84 ? -3.223 -9.406 14.850 1.00 87.81 84 THR A C 1
ATOM 674 O O . THR A 1 84 ? -2.205 -10.093 14.949 1.00 87.81 84 THR A O 1
ATOM 677 N N . VAL A 1 85 ? -3.658 -8.918 13.686 1.00 88.44 85 VAL A N 1
ATOM 678 C CA . VAL A 1 85 ? -3.003 -9.161 12.397 1.00 88.44 85 VAL A CA 1
ATOM 679 C C . VAL A 1 85 ? -1.595 -8.574 12.397 1.00 88.44 85 VAL A C 1
ATOM 681 O O . VAL A 1 85 ? -0.644 -9.282 12.074 1.00 88.44 85 VAL A O 1
ATOM 684 N N . TRP A 1 86 ? -1.411 -7.335 12.854 1.00 89.31 86 TRP A N 1
ATOM 685 C CA . TRP A 1 86 ? -0.076 -6.732 12.917 1.00 89.31 86 TRP A CA 1
ATOM 686 C C . TRP A 1 86 ? 0.890 -7.520 13.810 1.00 89.31 86 TRP A C 1
ATOM 688 O O . TRP A 1 86 ? 2.047 -7.711 13.446 1.00 89.31 86 TRP A O 1
ATOM 698 N N . LYS A 1 87 ? 0.422 -8.051 14.946 1.00 87.81 87 LYS A N 1
ATOM 699 C CA . LYS A 1 87 ? 1.247 -8.931 15.791 1.00 87.81 87 LYS A CA 1
ATOM 700 C C . LYS A 1 87 ? 1.670 -10.204 15.062 1.00 87.81 87 LYS A C 1
ATOM 702 O O . LYS A 1 87 ? 2.813 -10.620 15.215 1.00 87.81 87 LYS A O 1
ATOM 707 N N . SER A 1 88 ? 0.781 -10.802 14.264 1.00 87.06 88 SER A N 1
ATOM 708 C CA . SER A 1 88 ? 1.130 -11.968 13.437 1.00 87.06 88 SER A CA 1
ATOM 709 C C . SER A 1 88 ? 2.149 -11.633 12.341 1.00 87.06 88 SER A C 1
ATOM 711 O O . SER A 1 88 ? 2.982 -12.469 12.011 1.00 87.06 88 SER A O 1
ATOM 713 N N . MET A 1 89 ? 2.159 -10.384 11.861 1.00 84.50 89 MET A N 1
ATOM 714 C CA . MET A 1 89 ? 3.190 -9.837 10.966 1.00 84.50 89 MET A CA 1
ATOM 715 C C . MET A 1 89 ? 4.503 -9.495 11.701 1.00 84.50 89 MET A C 1
ATOM 717 O O . MET A 1 89 ? 5.429 -8.956 11.105 1.00 84.50 89 MET A O 1
ATOM 721 N N . GLY A 1 90 ? 4.610 -9.783 13.003 1.00 83.56 90 GLY A N 1
ATOM 722 C CA . GLY A 1 90 ? 5.807 -9.511 13.803 1.00 83.56 90 GLY A CA 1
ATOM 723 C C . GLY A 1 90 ? 5.937 -8.062 14.281 1.00 83.56 90 GLY A C 1
ATOM 724 O O . GLY A 1 90 ? 7.011 -7.660 14.743 1.00 83.56 90 GLY A O 1
ATOM 725 N N . TRP A 1 91 ? 4.866 -7.267 14.196 1.00 84.19 91 TRP A N 1
ATOM 726 C CA . TRP A 1 91 ? 4.853 -5.900 14.705 1.00 84.19 91 TRP A CA 1
ATOM 727 C C . TRP A 1 91 ? 4.576 -5.846 16.213 1.00 84.19 91 TRP A C 1
ATOM 729 O O . TRP A 1 91 ? 3.594 -6.394 16.714 1.00 84.19 91 TRP A O 1
ATOM 739 N N . GLU A 1 92 ? 5.409 -5.094 16.935 1.00 79.75 92 GLU A N 1
ATOM 740 C CA . GLU A 1 92 ? 5.237 -4.793 18.357 1.00 79.75 92 GLU A CA 1
ATOM 741 C C . GLU A 1 92 ? 5.360 -3.283 18.583 1.00 79.75 92 GLU A C 1
ATOM 743 O O . GLU A 1 92 ? 6.248 -2.615 18.043 1.00 79.75 92 GLU A O 1
ATOM 748 N N . ASN A 1 93 ? 4.494 -2.718 19.428 1.00 76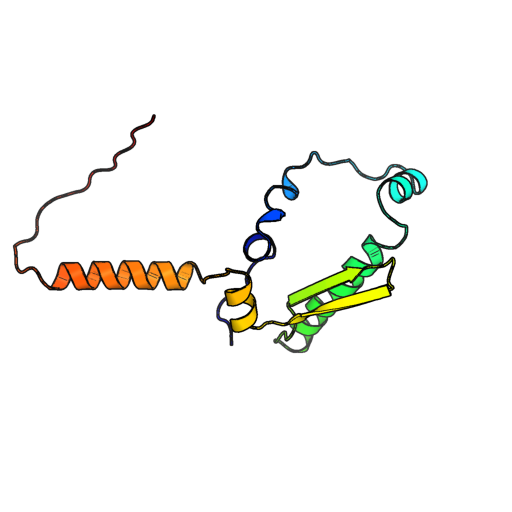.00 93 ASN A N 1
ATOM 749 C CA . ASN A 1 93 ? 4.496 -1.280 19.673 1.00 76.00 93 ASN A CA 1
ATOM 750 C C . ASN A 1 93 ? 5.737 -0.885 20.498 1.00 76.00 93 ASN A C 1
ATOM 752 O O . ASN A 1 93 ? 5.756 -1.011 21.729 1.00 76.00 93 ASN A O 1
ATOM 756 N N . ARG A 1 94 ? 6.767 -0.352 19.821 1.00 66.88 94 ARG A N 1
ATOM 757 C CA . ARG A 1 94 ? 8.037 0.069 20.444 1.00 66.88 94 ARG A CA 1
ATOM 758 C C . ARG A 1 94 ? 7.866 1.080 21.583 1.00 66.88 94 ARG A C 1
ATOM 760 O O . ARG A 1 94 ? 8.635 1.054 22.541 1.00 66.88 94 ARG A O 1
ATOM 767 N N . ARG A 1 95 ? 6.848 1.948 21.541 1.00 64.19 95 ARG A N 1
ATOM 768 C CA . ARG A 1 95 ? 6.590 2.925 22.617 1.00 64.19 95 ARG A CA 1
ATOM 769 C C . ARG A 1 95 ? 6.035 2.248 23.872 1.00 64.19 95 ARG A C 1
ATOM 771 O O . ARG A 1 95 ? 6.458 2.576 24.981 1.00 64.19 95 ARG A O 1
ATOM 778 N N . LYS A 1 96 ? 5.150 1.255 23.716 1.00 60.19 96 LYS A N 1
ATOM 779 C CA . LYS A 1 96 ? 4.661 0.438 24.843 1.00 60.19 96 LYS A CA 1
ATOM 780 C C . LYS A 1 96 ? 5.747 -0.482 25.391 1.00 60.19 96 LYS A C 1
ATOM 782 O O . LYS A 1 96 ? 5.855 -0.609 26.611 1.00 60.19 96 LYS A O 1
ATOM 787 N N . SER A 1 97 ? 6.574 -1.084 24.534 1.00 58.25 97 SER A N 1
ATOM 788 C CA . SER A 1 97 ? 7.680 -1.938 24.987 1.00 58.25 97 SER A CA 1
ATOM 789 C C . SER A 1 97 ? 8.735 -1.138 25.761 1.00 58.25 97 SER A C 1
ATOM 791 O O . SER A 1 97 ? 9.184 -1.594 26.815 1.00 58.25 97 SER A O 1
ATOM 793 N N . ARG A 1 98 ? 9.048 0.091 25.322 1.00 60.12 98 ARG A N 1
ATOM 794 C CA . ARG A 1 98 ? 9.958 1.010 26.021 1.00 60.12 98 ARG A CA 1
ATOM 795 C C . ARG A 1 98 ? 9.407 1.474 27.373 1.00 60.12 98 ARG A C 1
ATOM 797 O O . ARG A 1 98 ? 10.083 1.268 28.376 1.00 60.12 98 ARG A O 1
ATOM 804 N N . ARG A 1 99 ? 8.153 1.946 27.443 1.00 59.97 99 ARG A N 1
ATOM 805 C CA . ARG A 1 99 ? 7.499 2.286 28.728 1.00 59.97 99 ARG A CA 1
ATOM 806 C C . ARG A 1 99 ? 7.435 1.089 29.689 1.00 59.97 99 ARG A C 1
ATOM 808 O O . ARG A 1 99 ? 7.649 1.248 30.886 1.00 59.97 99 ARG A O 1
ATOM 815 N N . ARG A 1 100 ? 7.186 -0.129 29.185 1.00 59.31 100 ARG A N 1
ATOM 816 C CA . ARG A 1 100 ? 7.209 -1.367 29.996 1.00 59.31 100 ARG A CA 1
ATOM 817 C C . ARG A 1 100 ? 8.608 -1.741 30.497 1.00 59.31 100 ARG A C 1
ATOM 819 O O . ARG A 1 100 ? 8.706 -2.365 31.552 1.00 59.31 100 ARG A O 1
ATOM 826 N N . ARG A 1 101 ? 9.672 -1.435 29.745 1.00 59.03 101 ARG A N 1
ATOM 827 C CA . ARG A 1 101 ? 11.072 -1.638 30.172 1.00 59.03 101 ARG A CA 1
ATOM 828 C C . ARG A 1 101 ? 11.478 -0.600 31.219 1.00 59.03 101 ARG A C 1
ATOM 830 O O . ARG A 1 101 ? 11.957 -0.983 32.279 1.00 59.03 101 ARG A O 1
ATOM 837 N N . GLU A 1 102 ? 11.189 0.676 30.975 1.00 60.81 102 GLU A N 1
ATOM 838 C CA . GLU A 1 102 ? 11.449 1.778 31.914 1.00 60.81 102 GLU A CA 1
ATOM 839 C C . GLU A 1 102 ? 10.673 1.590 33.232 1.00 60.81 102 GLU A C 1
ATOM 841 O O . GLU A 1 102 ? 11.252 1.694 34.310 1.00 60.81 102 GLU A O 1
ATOM 846 N N . GLY A 1 103 ? 9.397 1.190 33.172 1.00 59.94 103 GLY A N 1
ATOM 847 C CA . GLY A 1 103 ? 8.595 0.881 34.361 1.00 59.94 103 GLY A CA 1
ATOM 848 C C . GLY A 1 103 ? 9.053 -0.366 35.132 1.00 59.94 103 GLY A C 1
ATOM 849 O O . GLY A 1 103 ? 8.873 -0.422 36.347 1.00 59.94 103 GLY A O 1
ATOM 850 N N . ARG A 1 104 ? 9.668 -1.355 34.462 1.00 58.88 104 ARG A N 1
ATOM 851 C CA . ARG A 1 104 ? 10.304 -2.511 35.126 1.00 58.88 104 ARG A CA 1
ATOM 852 C C . ARG A 1 104 ? 11.610 -2.121 35.814 1.00 58.88 104 ARG A C 1
ATOM 854 O O . ARG A 1 104 ? 11.766 -2.445 36.985 1.00 58.88 104 ARG A O 1
ATOM 861 N N . ASN A 1 105 ? 12.488 -1.373 35.142 1.00 57.09 105 ASN A N 1
ATOM 862 C CA . ASN A 1 105 ? 13.724 -0.865 35.752 1.00 57.09 105 ASN A CA 1
ATOM 863 C C . ASN A 1 105 ? 13.426 0.040 36.953 1.00 57.09 105 ASN A C 1
ATOM 865 O O . ASN A 1 105 ? 14.032 -0.104 38.008 1.00 57.09 105 ASN A O 1
ATOM 869 N N . HIS A 1 106 ? 12.423 0.911 36.848 1.00 56.34 106 HIS A N 1
ATOM 870 C CA . HIS A 1 106 ? 12.035 1.791 37.947 1.00 56.34 106 HIS A CA 1
ATOM 871 C C . HIS A 1 106 ? 11.403 1.048 39.147 1.00 56.34 106 HIS A C 1
ATOM 873 O O . HIS A 1 106 ? 11.486 1.532 40.274 1.00 56.34 106 HIS A O 1
ATOM 879 N N . LYS A 1 107 ? 10.804 -0.138 38.945 1.00 56.53 107 LYS A N 1
ATOM 880 C CA . LYS A 1 107 ? 10.390 -1.028 40.049 1.00 56.53 107 LYS A CA 1
ATOM 881 C C . LYS A 1 107 ? 11.569 -1.792 40.656 1.00 56.53 107 LYS A C 1
ATOM 883 O O . LYS A 1 107 ? 11.585 -1.976 41.867 1.00 56.53 107 LYS A O 1
ATOM 888 N N . LEU A 1 108 ? 12.554 -2.186 39.847 1.00 53.69 108 LEU A N 1
ATOM 889 C CA . LEU A 1 108 ? 13.767 -2.865 40.316 1.00 53.69 108 LEU A CA 1
ATOM 890 C C . LEU A 1 108 ? 14.598 -1.962 41.249 1.00 53.69 108 LEU A C 1
ATOM 892 O O . LEU A 1 108 ? 15.095 -2.422 42.269 1.00 53.69 108 LEU A O 1
ATOM 896 N N . HIS A 1 109 ? 14.660 -0.658 40.962 1.00 52.41 109 HIS A N 1
ATOM 897 C CA . HIS A 1 109 ? 15.356 0.324 41.806 1.00 52.41 109 HIS A CA 1
ATOM 898 C C . HIS A 1 109 ? 14.600 0.744 43.080 1.00 52.41 109 HIS A C 1
ATOM 900 O O . HIS A 1 109 ? 15.189 1.397 43.933 1.00 52.41 109 HIS A O 1
ATOM 906 N N . ARG A 1 110 ? 13.319 0.381 43.250 1.00 48.59 110 ARG A N 1
ATOM 907 C CA . ARG A 1 110 ? 12.538 0.703 44.464 1.00 48.59 110 ARG A CA 1
ATOM 908 C C . ARG A 1 110 ? 12.592 -0.378 45.555 1.00 48.59 110 ARG A C 1
ATOM 910 O O . ARG A 1 110 ? 11.957 -0.209 46.588 1.00 48.59 110 ARG A O 1
ATOM 917 N N . GLY A 1 111 ? 13.329 -1.471 45.331 1.00 44.72 111 GLY A N 1
ATOM 918 C CA . GLY A 1 111 ? 13.478 -2.581 46.283 1.00 44.72 111 GLY A CA 1
ATOM 919 C C . GLY A 1 111 ? 14.801 -2.624 47.058 1.00 44.72 111 GLY A C 1
ATOM 920 O O . GLY A 1 111 ? 14.959 -3.494 47.905 1.00 44.72 111 GLY A O 1
ATOM 921 N N . ALA A 1 112 ? 15.749 -1.721 46.793 1.00 46.09 112 ALA A N 1
ATOM 922 C CA . ALA A 1 112 ? 17.037 -1.687 47.485 1.00 46.09 112 ALA A CA 1
ATOM 923 C C . ALA A 1 112 ? 17.144 -0.407 48.325 1.00 46.09 112 ALA A C 1
ATOM 925 O O . ALA A 1 112 ? 17.406 0.672 47.802 1.00 46.09 112 ALA A O 1
ATOM 926 N N . ASN A 1 113 ? 16.915 -0.530 49.633 1.00 46.16 113 ASN A N 1
ATOM 927 C CA . ASN A 1 113 ? 17.243 0.515 50.600 1.00 46.16 113 ASN A CA 1
ATOM 928 C C . ASN A 1 113 ? 18.774 0.655 50.688 1.00 46.16 113 ASN A C 1
ATOM 930 O O . ASN A 1 113 ? 19.442 -0.217 51.238 1.00 46.16 113 ASN A O 1
ATOM 934 N N . GLY A 1 114 ? 19.321 1.749 50.157 1.00 39.88 114 GLY A N 1
ATOM 935 C CA . GLY A 1 114 ? 20.725 2.156 50.297 1.00 39.88 114 GLY A CA 1
ATOM 936 C C . GLY A 1 114 ? 20.911 3.604 49.816 1.00 39.88 114 GLY A C 1
ATOM 937 O O . GLY A 1 114 ? 20.190 4.016 48.907 1.00 39.88 114 GLY A O 1
ATOM 938 N N . PRO A 1 115 ? 21.789 4.415 50.443 1.00 35.66 115 PRO A N 1
ATOM 939 C CA . PRO A 1 115 ? 21.777 5.870 50.289 1.00 35.66 115 PRO A CA 1
ATOM 940 C C . PRO A 1 115 ? 22.282 6.337 48.908 1.00 35.66 115 PRO A C 1
ATOM 942 O O . PRO A 1 115 ? 22.932 5.575 48.189 1.00 35.66 115 PRO A O 1
ATOM 945 N N . PRO A 1 116 ? 21.978 7.588 48.510 1.00 56.78 116 PRO A N 1
ATOM 946 C CA . PRO A 1 116 ? 21.967 7.984 47.112 1.00 56.78 116 PRO A CA 1
ATOM 947 C C . PRO A 1 116 ? 23.273 8.665 46.722 1.00 56.78 116 PRO A C 1
ATOM 949 O O . PRO A 1 116 ? 23.393 9.866 46.888 1.00 56.78 116 PRO A O 1
ATOM 952 N N . PHE A 1 117 ? 24.232 7.954 46.142 1.00 37.06 117 PHE A N 1
ATOM 953 C CA . PHE A 1 117 ? 25.285 8.599 45.358 1.00 37.06 117 PHE A CA 1
ATOM 954 C C . PHE A 1 117 ? 25.773 7.639 44.277 1.00 37.06 117 PHE A C 1
ATOM 956 O O . PHE A 1 117 ? 26.046 6.479 44.553 1.00 37.06 117 PHE A O 1
ATOM 963 N N . PHE A 1 118 ? 25.821 8.127 43.039 1.00 32.94 118 PHE A N 1
ATOM 964 C CA . PHE A 1 118 ? 26.998 8.147 42.166 1.00 32.94 118 PHE A CA 1
ATOM 965 C C . PHE A 1 118 ? 26.585 8.223 40.686 1.00 32.94 118 PHE A C 1
ATOM 967 O O . PHE A 1 118 ? 25.642 7.607 40.197 1.00 32.94 118 PHE A O 1
ATOM 974 N N . TYR A 1 119 ? 27.285 9.118 40.012 1.00 29.72 119 TYR A N 1
ATOM 975 C CA . TYR A 1 119 ? 27.087 9.684 38.689 1.00 29.72 119 TYR A CA 1
ATOM 976 C C . TYR A 1 119 ? 27.468 8.727 37.541 1.00 29.72 119 TYR A C 1
ATOM 978 O O . TYR A 1 119 ? 28.434 7.980 37.621 1.00 29.72 119 TYR A O 1
ATOM 986 N N . ARG A 1 120 ? 26.695 8.828 36.450 1.00 38.34 120 ARG A N 1
ATOM 987 C CA . ARG A 1 120 ? 27.088 8.939 35.025 1.00 38.34 120 ARG A CA 1
ATOM 988 C C . ARG A 1 120 ? 28.400 8.261 34.574 1.00 38.34 120 ARG A C 1
ATOM 990 O O . ARG A 1 120 ? 29.460 8.765 34.906 1.00 38.34 120 ARG A O 1
ATOM 997 N N . VAL A 1 121 ? 28.331 7.328 33.612 1.00 30.58 121 VAL A N 1
ATOM 998 C CA . VAL A 1 121 ? 29.375 7.169 32.572 1.00 30.58 121 VAL A CA 1
ATOM 999 C C . VAL A 1 121 ? 28.739 6.787 31.230 1.00 30.58 121 VAL A C 1
ATOM 1001 O O . VAL A 1 121 ? 28.072 5.766 31.094 1.00 30.58 121 VAL A O 1
ATOM 1004 N N . ILE A 1 122 ? 28.953 7.653 30.240 1.00 39.62 122 ILE A N 1
ATOM 1005 C CA . ILE A 1 122 ? 28.849 7.351 28.812 1.00 39.62 122 ILE A CA 1
ATOM 1006 C C . ILE A 1 122 ? 30.031 6.435 28.488 1.00 39.62 122 ILE A C 1
ATOM 1008 O O . ILE A 1 122 ? 31.167 6.834 28.725 1.00 39.62 122 ILE A O 1
ATOM 1012 N N . SER A 1 123 ? 29.791 5.252 27.926 1.00 29.70 123 SER A N 1
ATOM 1013 C CA . SER A 1 123 ? 30.843 4.504 27.235 1.00 29.70 123 SER A CA 1
ATOM 1014 C C . SER A 1 123 ? 30.518 4.475 25.747 1.00 29.70 123 SER A C 1
ATOM 1016 O O . SER A 1 123 ? 29.612 3.780 25.293 1.00 29.70 123 SER A O 1
ATOM 1018 N N . VAL A 1 124 ? 31.244 5.317 25.015 1.00 39.88 124 VAL A N 1
ATOM 1019 C CA . VAL A 1 124 ? 31.624 5.067 23.628 1.00 39.88 124 VAL A CA 1
ATOM 1020 C C . VAL A 1 124 ? 32.764 4.054 23.695 1.00 39.88 124 VAL A C 1
ATOM 1022 O O . VAL A 1 124 ? 33.752 4.316 24.375 1.00 39.88 124 VAL A O 1
ATOM 1025 N N . SER A 1 125 ? 32.653 2.927 22.997 1.00 32.41 125 SER A N 1
ATOM 1026 C CA . SER A 1 125 ? 33.828 2.183 22.545 1.00 32.41 125 SER A CA 1
ATOM 1027 C C . SER A 1 125 ? 33.469 1.362 21.315 1.00 32.41 125 SER A C 1
ATOM 1029 O O . SER A 1 125 ? 32.500 0.608 21.314 1.00 32.41 125 SER A O 1
ATOM 1031 N N . GLN A 1 126 ? 34.253 1.593 20.270 1.00 36.59 126 GLN A N 1
ATOM 1032 C CA . GLN A 1 126 ? 34.260 0.895 18.994 1.00 36.59 126 GLN A CA 1
ATOM 1033 C C . GLN A 1 126 ? 34.709 -0.560 19.171 1.00 36.59 126 GLN A C 1
ATOM 1035 O O . GLN A 1 126 ? 35.439 -0.873 20.116 1.00 36.59 126 GLN A O 1
ATOM 1040 N N . ALA A 1 127 ? 34.338 -1.391 18.201 1.00 33.97 127 ALA A N 1
ATOM 1041 C CA . ALA A 1 127 ? 35.239 -2.311 17.513 1.00 33.97 127 ALA A CA 1
ATOM 1042 C C . ALA A 1 127 ? 34.751 -2.434 16.063 1.00 33.97 127 ALA A C 1
ATOM 1044 O O . ALA A 1 127 ? 33.511 -2.505 15.887 1.00 33.97 127 ALA A O 1
#

Sequence (127 aa):
CAEYLPHVIDLYKDIEGEDKKAYQGPSCSVEDAIRKQDLFVNQWIATCALEILWKMVRKGYLTVHGAFVNLDSFKVRPLPIDPTVWKSMGWENRRKSRRRREGRNHKLHRGANGPPFFYRVISVSQA

Secondary structure (DSSP, 8-state):
--SSPPPHHHH-GGGTTGGGSPP----SSHHHHHHHS-TTHHHHHHHHHHHHHHHHHHHS--SEEEEEEETTTTEEEEEE--HHHHHHTT---HHHHHHHHHHHHHHHTTS----------------

pLDDT: mean 76.44, std 19.07, range [29.7, 96.25]